Protein AF-A0A2V9ZYD0-F1 (afdb_monomer)

Structure (mmCIF, N/CA/C/O backbone):
data_AF-A0A2V9ZYD0-F1
#
_entry.id   AF-A0A2V9ZYD0-F1
#
loop_
_atom_site.group_PDB
_atom_site.id
_atom_site.type_symbol
_atom_site.label_atom_id
_atom_site.label_alt_id
_atom_site.label_comp_id
_atom_site.label_asym_id
_atom_site.label_entity_id
_atom_site.label_seq_id
_atom_site.pdbx_PDB_ins_code
_atom_site.Cartn_x
_atom_site.Cartn_y
_atom_site.Cartn_z
_atom_site.occupancy
_atom_site.B_iso_or_equiv
_atom_site.auth_seq_id
_atom_site.auth_comp_id
_atom_site.auth_asym_id
_atom_site.auth_atom_id
_atom_site.pdbx_PDB_model_num
ATOM 1 N N . MET A 1 1 ? 7.707 -23.603 5.314 1.00 34.91 1 MET A N 1
ATOM 2 C CA . MET A 1 1 ? 6.947 -22.933 6.393 1.00 34.91 1 MET A CA 1
ATOM 3 C C . MET A 1 1 ? 5.999 -21.929 5.753 1.00 34.91 1 MET A C 1
ATOM 5 O O . MET A 1 1 ? 6.428 -20.848 5.374 1.00 34.91 1 MET A O 1
ATOM 9 N N . HIS A 1 2 ? 4.746 -22.328 5.533 1.00 40.78 2 HIS A N 1
ATOM 10 C CA . HIS A 1 2 ? 3.717 -21.506 4.893 1.00 40.78 2 HIS A CA 1
ATOM 11 C C . HIS A 1 2 ? 2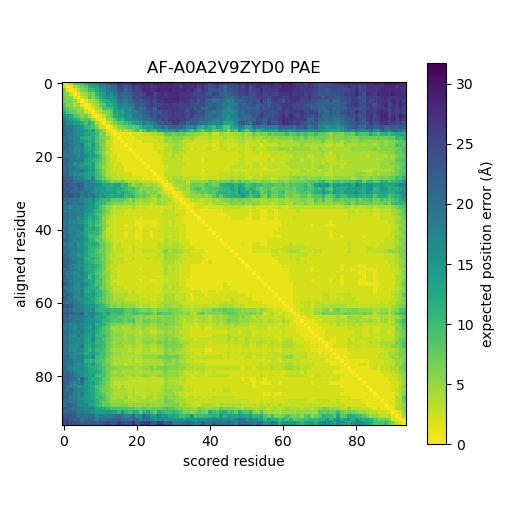.865 -20.844 5.974 1.00 40.78 2 HIS A C 1
ATOM 13 O O . HIS A 1 2 ? 1.858 -21.396 6.405 1.00 40.78 2 HIS A O 1
ATOM 19 N N . SER A 1 3 ? 3.301 -19.687 6.464 1.00 43.44 3 SER A N 1
ATOM 20 C CA . SER A 1 3 ? 2.523 -18.935 7.446 1.00 43.44 3 SER A CA 1
ATOM 21 C C . SER A 1 3 ? 1.574 -17.991 6.719 1.00 43.44 3 SER A C 1
ATOM 23 O O . SER A 1 3 ? 1.955 -16.899 6.301 1.00 43.44 3 SER A O 1
ATOM 25 N N . ASN A 1 4 ? 0.330 -18.445 6.570 1.00 47.62 4 ASN A N 1
ATOM 26 C CA . ASN A 1 4 ? -0.841 -17.630 6.257 1.00 47.62 4 ASN A CA 1
ATOM 27 C C . ASN A 1 4 ? -0.975 -16.493 7.288 1.00 47.62 4 ASN A C 1
ATOM 29 O O . ASN A 1 4 ? -1.626 -16.651 8.317 1.00 47.62 4 ASN A O 1
ATOM 33 N N . LEU A 1 5 ? -0.347 -15.343 7.030 1.00 52.12 5 LEU A N 1
ATOM 34 C CA . LEU A 1 5 ? -0.451 -14.150 7.881 1.00 52.12 5 LEU A CA 1
ATOM 35 C C . LEU A 1 5 ? -1.556 -13.180 7.441 1.00 52.12 5 LEU A C 1
ATOM 37 O O . LEU A 1 5 ? -1.836 -12.225 8.156 1.00 52.12 5 LEU A O 1
ATOM 41 N N . ALA A 1 6 ? -2.232 -13.426 6.318 1.00 48.41 6 ALA A N 1
ATOM 42 C CA . ALA A 1 6 ? -3.235 -12.495 5.799 1.00 48.41 6 ALA A CA 1
ATOM 43 C C . ALA A 1 6 ? -4.554 -12.488 6.609 1.00 48.41 6 ALA A C 1
ATOM 45 O O . ALA A 1 6 ? -5.200 -11.452 6.713 1.00 48.41 6 ALA A O 1
ATOM 46 N N . GLY A 1 7 ? -4.940 -13.604 7.244 1.00 43.81 7 GLY A N 1
ATOM 47 C CA . GLY A 1 7 ? -6.264 -13.739 7.878 1.00 43.81 7 GLY A CA 1
ATOM 48 C C . GL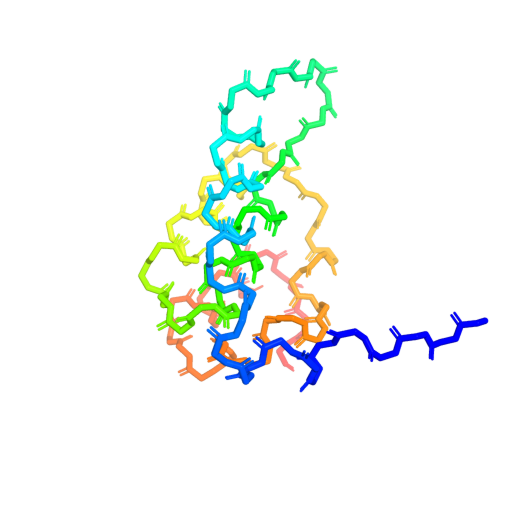Y A 1 7 ? -6.400 -13.232 9.324 1.00 43.81 7 GLY A C 1
ATOM 49 O O . GLY A 1 7 ? -7.514 -13.059 9.804 1.00 43.81 7 GLY A O 1
ATOM 50 N N . ALA A 1 8 ? -5.301 -12.977 10.044 1.00 45.81 8 ALA A N 1
ATOM 51 C CA . ALA A 1 8 ? -5.326 -12.789 11.506 1.00 45.81 8 ALA A CA 1
ATOM 52 C C . ALA A 1 8 ? -5.185 -11.327 11.991 1.00 45.81 8 ALA A C 1
ATOM 54 O O . ALA A 1 8 ? -4.833 -11.090 13.153 1.00 45.81 8 ALA A O 1
ATOM 55 N N . TYR A 1 9 ? -5.405 -10.330 11.128 1.00 49.09 9 TYR A N 1
ATOM 56 C CA . TYR A 1 9 ? -5.218 -8.910 11.480 1.00 49.09 9 TYR A CA 1
ATOM 57 C C . TYR A 1 9 ? -6.510 -8.118 11.736 1.00 49.09 9 TYR A C 1
ATOM 59 O O . TYR A 1 9 ? -6.438 -6.993 12.223 1.00 49.09 9 TYR A O 1
ATOM 67 N N . VAL A 1 10 ? -7.687 -8.708 11.505 1.00 46.22 10 VAL A N 1
ATOM 68 C CA . VAL A 1 10 ? -8.959 -7.959 11.453 1.00 46.22 10 VAL A CA 1
ATOM 69 C C . VAL A 1 10 ? -9.642 -7.746 12.819 1.00 46.22 10 VAL A C 1
ATOM 71 O O . VAL A 1 10 ? -10.547 -6.925 12.931 1.00 46.22 10 VAL A O 1
ATOM 74 N N . VAL A 1 11 ? -9.193 -8.363 13.917 1.00 48.00 11 VAL A N 1
ATOM 75 C CA . VAL A 1 11 ? -9.842 -8.160 15.231 1.00 48.00 11 VAL A CA 1
ATOM 76 C C . VAL A 1 11 ? -9.140 -7.057 16.029 1.00 48.00 11 VAL A C 1
ATOM 78 O O . VAL A 1 11 ? -8.216 -7.337 16.781 1.00 48.00 11 VAL A O 1
ATOM 81 N N . SER A 1 12 ? -9.584 -5.808 15.837 1.00 50.94 12 SER A N 1
ATOM 82 C CA . SER A 1 12 ? -9.573 -4.625 16.736 1.00 50.94 12 SER A CA 1
ATOM 83 C C . SER A 1 12 ? -8.301 -4.183 17.505 1.00 50.94 12 SER A C 1
ATOM 85 O O . SER A 1 12 ? -8.210 -3.005 17.841 1.00 50.94 12 SER A O 1
ATOM 87 N N . GLY A 1 13 ? -7.318 -5.034 17.801 1.00 56.41 13 GLY A N 1
ATOM 88 C CA . GLY A 1 13 ? -6.130 -4.697 18.601 1.00 56.41 13 GLY A CA 1
ATOM 89 C C . GLY A 1 13 ? -4.928 -4.218 17.784 1.00 56.41 13 GLY A C 1
ATOM 90 O O . GLY A 1 13 ? -4.061 -3.523 18.304 1.00 56.41 13 GLY A O 1
ATOM 91 N N . LYS A 1 14 ? -4.888 -4.528 16.483 1.00 69.50 14 LYS A N 1
ATOM 92 C CA . LYS A 1 14 ? -3.698 -4.311 15.641 1.00 69.50 14 LYS A CA 1
ATOM 93 C C . LYS A 1 14 ? -3.723 -3.029 14.810 1.00 69.50 14 LYS A C 1
ATOM 95 O O . LYS A 1 14 ? -2.742 -2.718 14.144 1.00 69.50 14 LYS A O 1
ATOM 100 N N . ARG A 1 15 ? -4.802 -2.234 14.865 1.00 79.50 15 ARG A N 1
ATOM 101 C CA . ARG A 1 15 ? -4.882 -0.955 14.130 1.00 79.50 15 ARG A CA 1
ATOM 102 C C . ARG A 1 15 ? -3.823 0.043 14.603 1.00 79.50 15 ARG A C 1
ATOM 104 O O . ARG A 1 15 ? -3.177 0.677 13.779 1.00 79.50 15 ARG A O 1
ATOM 111 N N . SER A 1 16 ? -3.617 0.159 15.916 1.00 82.12 16 SER A N 1
ATOM 112 C CA . SER A 1 16 ? -2.580 1.039 16.482 1.00 82.12 16 SER A CA 1
ATOM 113 C C . SER A 1 16 ? -1.173 0.592 16.071 1.00 82.12 16 SER A C 1
ATOM 115 O O . SER A 1 16 ? -0.342 1.410 15.685 1.00 82.12 16 SER A O 1
ATOM 117 N N . GLU A 1 17 ? -0.920 -0.718 16.072 1.00 83.75 17 GLU A N 1
ATOM 118 C CA . GLU A 1 17 ? 0.352 -1.298 15.627 1.00 83.75 17 GLU A CA 1
ATOM 119 C C . GLU A 1 17 ? 0.590 -1.083 14.130 1.00 83.75 17 GLU A C 1
ATOM 121 O O . GLU A 1 17 ? 1.676 -0.665 13.738 1.00 83.75 17 GLU A O 1
ATOM 126 N N . ALA A 1 18 ? -0.436 -1.282 13.300 1.00 86.06 18 ALA A N 1
ATOM 127 C CA . ALA A 1 18 ? -0.388 -1.013 11.868 1.00 86.06 18 ALA A CA 1
ATOM 128 C C . ALA A 1 18 ? -0.072 0.462 11.580 1.00 86.06 18 ALA A C 1
ATOM 130 O O . ALA A 1 18 ? 0.774 0.758 10.742 1.00 86.06 18 ALA A O 1
ATOM 131 N N . VAL A 1 19 ? -0.683 1.396 12.317 1.00 87.06 19 VAL A N 1
ATOM 132 C CA . VAL A 1 19 ? -0.390 2.834 12.189 1.00 87.06 19 VAL A CA 1
ATOM 133 C C . VAL A 1 19 ? 1.048 3.161 12.605 1.00 87.06 19 VAL A C 1
ATOM 135 O O . VAL A 1 19 ? 1.716 3.935 11.917 1.00 87.06 19 VAL A O 1
ATOM 138 N N . LYS A 1 20 ? 1.559 2.557 13.686 1.00 88.62 20 LYS A N 1
ATOM 139 C CA . LYS A 1 20 ? 2.968 2.713 14.089 1.00 88.62 20 LYS A CA 1
ATOM 140 C C . LYS A 1 20 ? 3.914 2.187 13.009 1.00 88.62 20 LYS A C 1
ATOM 142 O O . LYS A 1 20 ? 4.812 2.911 12.589 1.00 88.62 20 LYS A O 1
ATOM 147 N N . LEU A 1 21 ? 3.653 0.986 12.495 1.00 88.69 21 LEU A N 1
ATOM 148 C CA . LEU A 1 21 ? 4.448 0.379 11.432 1.00 88.69 21 LEU A CA 1
ATOM 149 C C . LEU A 1 21 ? 4.422 1.222 10.148 1.00 88.69 21 LEU A C 1
ATOM 151 O O . LEU A 1 21 ? 5.467 1.427 9.537 1.00 88.69 21 LEU A O 1
ATOM 155 N N . LEU A 1 22 ? 3.266 1.781 9.772 1.00 91.25 22 LEU A N 1
ATOM 156 C CA . LEU A 1 22 ? 3.148 2.726 8.656 1.00 91.25 22 LEU A CA 1
ATOM 157 C C . LEU A 1 22 ? 4.025 3.962 8.863 1.00 91.25 22 LEU A C 1
ATOM 159 O O . LEU A 1 22 ? 4.734 4.368 7.945 1.00 91.25 22 LEU A O 1
ATOM 163 N N . SER A 1 23 ? 3.983 4.567 10.053 1.00 90.25 23 SER A N 1
ATOM 164 C CA . SER A 1 23 ? 4.837 5.711 10.391 1.00 90.25 23 SER A CA 1
ATOM 165 C C . SER A 1 23 ? 6.317 5.351 10.259 1.00 90.25 23 SER A C 1
ATOM 167 O O . SER A 1 23 ? 7.080 6.107 9.659 1.00 90.25 23 SER A O 1
ATOM 169 N N . ASP A 1 24 ? 6.724 4.197 10.781 1.00 90.69 24 ASP A N 1
ATOM 170 C CA . ASP A 1 24 ? 8.121 3.770 10.758 1.00 90.69 24 ASP A C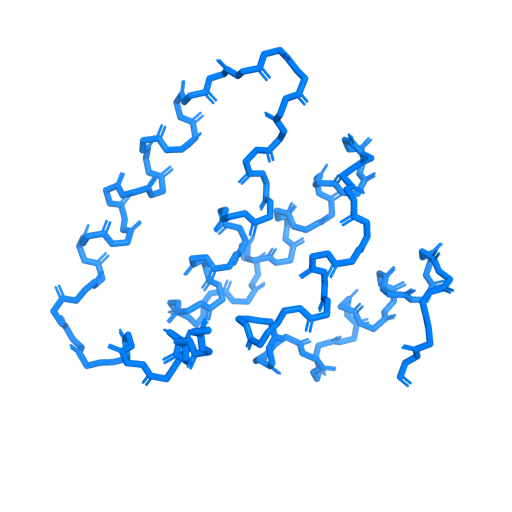A 1
ATOM 171 C C . ASP A 1 24 ? 8.601 3.471 9.336 1.00 90.69 24 ASP A C 1
ATOM 173 O O . ASP A 1 24 ? 9.664 3.944 8.939 1.00 90.69 24 ASP A O 1
ATOM 177 N N . LEU A 1 25 ? 7.813 2.746 8.538 1.00 90.06 25 LEU A N 1
ATOM 178 C CA . LEU A 1 25 ? 8.148 2.433 7.146 1.00 90.06 25 LEU A CA 1
ATOM 179 C C . LEU A 1 25 ? 8.210 3.687 6.271 1.00 90.06 25 LEU A C 1
ATOM 181 O O . LEU A 1 25 ? 9.115 3.803 5.454 1.00 90.06 25 LEU A O 1
ATOM 185 N N . LYS A 1 26 ? 7.309 4.656 6.473 1.00 87.69 26 LYS A N 1
ATOM 186 C CA . LYS A 1 26 ? 7.334 5.931 5.735 1.00 87.69 26 LYS A CA 1
ATOM 187 C C . LYS A 1 26 ? 8.549 6.797 6.067 1.00 87.69 26 LYS A C 1
ATOM 189 O O . LYS A 1 26 ? 8.965 7.593 5.232 1.00 87.69 26 LYS A O 1
ATOM 194 N N . LYS A 1 27 ? 9.093 6.678 7.282 1.00 88.31 27 LYS A N 1
ATOM 195 C CA . LYS A 1 27 ? 10.300 7.405 7.715 1.00 88.31 27 LYS A CA 1
ATOM 196 C C . LYS A 1 27 ? 11.589 6.712 7.286 1.00 88.31 27 LYS A C 1
ATOM 198 O O . LYS A 1 27 ? 12.626 7.365 7.187 1.00 88.31 27 LYS A O 1
ATOM 203 N N . ARG A 1 28 ? 11.551 5.398 7.063 1.00 84.25 28 ARG A N 1
ATOM 204 C CA . ARG A 1 28 ? 12.709 4.634 6.599 1.00 84.25 28 ARG A CA 1
ATOM 205 C C . ARG A 1 28 ? 12.981 4.959 5.134 1.00 84.25 28 ARG A C 1
ATOM 207 O O . ARG A 1 28 ? 12.136 4.752 4.274 1.00 84.25 28 ARG A O 1
ATOM 214 N N . SER A 1 29 ? 14.200 5.406 4.860 1.00 73.12 29 SER A N 1
ATOM 215 C CA . SER A 1 29 ? 14.751 5.470 3.510 1.00 73.12 29 SER A CA 1
ATOM 216 C C . SER A 1 29 ? 15.827 4.399 3.392 1.00 73.12 29 SER A C 1
ATOM 218 O O . SER A 1 29 ? 16.733 4.347 4.224 1.00 73.12 29 SER A O 1
ATOM 220 N N . ASN A 1 30 ? 15.703 3.514 2.404 1.00 74.44 30 ASN A N 1
ATOM 221 C CA . ASN A 1 30 ? 16.733 2.535 2.081 1.00 74.44 30 ASN A CA 1
ATOM 222 C C . ASN A 1 30 ? 17.088 2.652 0.590 1.00 74.44 30 ASN A C 1
ATOM 224 O O . ASN A 1 30 ? 16.247 2.324 -0.251 1.00 74.44 30 ASN A O 1
ATOM 228 N N . PRO A 1 31 ? 18.301 3.117 0.241 1.00 68.00 31 PRO A N 1
ATOM 229 C CA . PRO A 1 31 ? 18.757 3.164 -1.142 1.00 68.00 31 PRO A CA 1
ATOM 230 C C . PRO A 1 31 ? 18.751 1.752 -1.749 1.00 68.00 31 PRO A C 1
ATOM 232 O O . PRO A 1 31 ? 19.583 0.917 -1.412 1.00 68.00 31 PRO A O 1
ATOM 235 N N . GLY A 1 32 ? 17.784 1.473 -2.625 1.00 72.44 32 GLY A N 1
ATOM 236 C CA . GLY A 1 32 ? 17.641 0.182 -3.310 1.00 72.44 32 GLY A CA 1
ATOM 237 C C . GLY A 1 32 ? 16.527 -0.731 -2.789 1.00 72.44 32 GLY A C 1
ATOM 238 O O . GLY A 1 32 ? 16.311 -1.789 -3.375 1.00 72.44 32 GLY A O 1
ATOM 239 N N . TYR A 1 33 ? 15.786 -0.338 -1.746 1.00 77.50 33 TYR A N 1
ATOM 240 C CA . TYR A 1 33 ? 14.587 -1.063 -1.312 1.00 77.50 33 TYR A CA 1
ATOM 241 C C . TYR A 1 33 ? 13.406 -0.115 -1.118 1.00 77.50 33 TYR A C 1
ATOM 243 O O . TYR A 1 33 ? 13.424 0.742 -0.232 1.00 77.50 33 TYR A O 1
ATOM 251 N N . SER A 1 34 ? 12.357 -0.304 -1.918 1.00 84.19 34 SER A N 1
ATOM 252 C CA . SER A 1 34 ? 11.087 0.391 -1.726 1.00 84.19 34 SER A CA 1
ATOM 253 C C . SER A 1 34 ? 10.219 -0.355 -0.717 1.00 84.19 34 SER A C 1
ATOM 255 O O . SER A 1 34 ? 9.903 -1.526 -0.910 1.00 84.19 34 SER A O 1
ATOM 257 N N . TYR A 1 35 ? 9.780 0.351 0.327 1.00 90.38 35 TYR A N 1
ATOM 258 C CA . TYR A 1 35 ? 8.778 -0.142 1.279 1.00 90.38 35 TYR A CA 1
ATOM 259 C C . TYR A 1 35 ? 7.335 0.062 0.788 1.00 90.38 35 TYR A C 1
ATOM 261 O O . TYR A 1 35 ? 6.387 -0.109 1.558 1.00 90.38 35 TYR A O 1
ATOM 269 N N . ALA A 1 36 ? 7.139 0.480 -0.468 1.00 92.00 36 ALA A N 1
ATOM 270 C CA . ALA A 1 36 ? 5.819 0.817 -0.985 1.00 92.00 36 ALA A CA 1
ATOM 271 C C . ALA A 1 36 ? 4.858 -0.380 -0.949 1.00 92.00 36 ALA A C 1
ATOM 273 O O . ALA A 1 36 ? 3.694 -0.222 -0.581 1.00 92.00 36 ALA A O 1
ATOM 274 N N . SER A 1 37 ? 5.353 -1.587 -1.241 1.00 91.38 37 SER A N 1
ATOM 275 C CA . SER A 1 37 ? 4.532 -2.802 -1.233 1.00 91.38 37 SER A CA 1
ATOM 276 C C . SER A 1 37 ? 4.074 -3.201 0.177 1.00 91.38 37 SER A C 1
ATOM 278 O O . SER A 1 37 ? 2.932 -3.613 0.377 1.00 91.38 37 SER A O 1
ATOM 280 N N . GLU A 1 38 ? 4.934 -3.022 1.178 1.00 91.31 38 GLU A N 1
ATOM 281 C CA . GLU A 1 38 ? 4.648 -3.275 2.588 1.00 91.31 38 GLU A CA 1
ATOM 282 C C . GLU A 1 38 ? 3.636 -2.267 3.117 1.00 91.31 38 GLU A C 1
ATOM 284 O O . GLU A 1 38 ? 2.664 -2.643 3.771 1.00 91.31 38 GLU A O 1
ATOM 289 N N . ILE A 1 39 ? 3.835 -0.987 2.796 1.00 93.75 39 ILE A N 1
ATOM 290 C CA . ILE A 1 39 ? 2.921 0.085 3.181 1.00 93.75 39 ILE A CA 1
ATOM 291 C C . ILE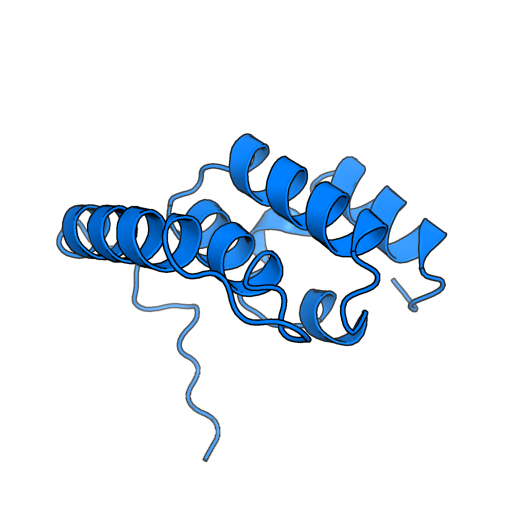 A 1 39 ? 1.538 -0.152 2.562 1.00 93.75 39 ILE A C 1
ATOM 293 O O . ILE A 1 39 ? 0.533 -0.076 3.273 1.00 93.75 39 ILE A O 1
ATOM 297 N N . ALA A 1 40 ? 1.478 -0.509 1.275 1.00 94.25 40 ALA A N 1
ATOM 298 C CA . ALA A 1 40 ? 0.229 -0.839 0.597 1.00 94.25 40 ALA A CA 1
ATOM 299 C C . ALA A 1 40 ? -0.501 -2.015 1.260 1.00 94.25 40 ALA A C 1
ATOM 301 O O . ALA A 1 40 ? -1.708 -1.949 1.487 1.00 94.25 40 ALA A O 1
ATOM 302 N N . MET A 1 41 ? 0.224 -3.077 1.619 1.00 92.00 41 MET A N 1
ATOM 303 C CA . MET A 1 41 ? -0.360 -4.255 2.265 1.00 92.00 41 MET A CA 1
ATOM 304 C C . MET A 1 41 ? -0.935 -3.937 3.648 1.00 92.00 41 MET A C 1
ATOM 306 O O . MET A 1 41 ? -1.995 -4.449 4.011 1.00 92.00 41 MET A O 1
ATOM 310 N N . ILE A 1 42 ? -0.275 -3.065 4.414 1.00 91.81 42 ILE A N 1
ATOM 311 C CA . ILE A 1 42 ? -0.799 -2.629 5.710 1.00 91.81 42 ILE A CA 1
ATOM 312 C C . ILE A 1 42 ? -2.098 -1.843 5.511 1.00 91.81 42 ILE A C 1
ATOM 314 O O . ILE A 1 42 ? -3.079 -2.130 6.194 1.00 91.81 42 ILE A O 1
ATOM 318 N N . TYR A 1 43 ? -2.151 -0.919 4.550 1.00 93.75 43 TYR A N 1
ATOM 319 C CA . TYR A 1 43 ? -3.389 -0.201 4.233 1.00 93.75 43 TYR A CA 1
ATOM 320 C C . TYR A 1 43 ? -4.516 -1.131 3.770 1.00 93.75 43 TYR A C 1
ATOM 322 O O . TYR A 1 43 ? -5.634 -1.014 4.273 1.00 93.75 43 TYR A O 1
ATOM 330 N N . ALA A 1 44 ? -4.214 -2.118 2.923 1.00 91.50 44 ALA A N 1
ATOM 331 C CA . ALA A 1 44 ? -5.184 -3.129 2.504 1.00 91.50 44 ALA A CA 1
ATOM 332 C C . ALA A 1 44 ? -5.735 -3.914 3.707 1.00 91.50 44 ALA A C 1
ATOM 334 O O . ALA A 1 44 ? -6.944 -4.090 3.833 1.00 91.50 44 ALA A O 1
ATOM 335 N N . SER A 1 45 ? -4.869 -4.307 4.650 1.00 86.69 45 SER A N 1
ATOM 336 C CA . SER A 1 45 ? -5.287 -5.007 5.876 1.00 86.69 45 SER A CA 1
ATOM 337 C C . SER A 1 45 ? -6.141 -4.151 6.821 1.00 86.69 45 SER A C 1
ATOM 339 O O . SER A 1 45 ? -6.910 -4.686 7.618 1.00 86.69 45 SER A O 1
ATOM 341 N N . LEU A 1 46 ? -6.021 -2.822 6.727 1.00 88.38 46 LEU A N 1
ATOM 342 C CA . LEU A 1 46 ? -6.843 -1.857 7.458 1.00 88.38 46 LEU A CA 1
ATOM 343 C C . LEU A 1 46 ? -8.178 -1.554 6.758 1.00 88.38 46 LEU A C 1
ATOM 345 O O . LEU A 1 46 ? -8.988 -0.816 7.323 1.00 88.38 46 LEU A O 1
ATOM 349 N N . GLY A 1 47 ? -8.404 -2.099 5.558 1.00 87.94 47 GLY A N 1
ATOM 350 C CA . GLY A 1 47 ? -9.563 -1.799 4.718 1.00 87.94 47 GLY A CA 1
ATOM 351 C C . GLY A 1 47 ? -9.487 -0.442 4.009 1.00 87.94 47 GLY A C 1
ATOM 352 O O . GLY A 1 47 ? -10.485 0.006 3.455 1.00 87.94 47 GLY A O 1
ATOM 353 N N . ASP A 1 48 ? -8.328 0.223 4.026 1.00 93.12 48 ASP A N 1
ATOM 354 C CA . ASP A 1 48 ? -8.107 1.498 3.337 1.00 93.12 48 ASP A CA 1
ATOM 355 C C . ASP A 1 48 ? -7.578 1.236 1.920 1.00 93.12 48 ASP A C 1
ATOM 357 O O . ASP A 1 48 ? -6.380 1.322 1.631 1.00 93.12 48 ASP A O 1
ATOM 361 N N . THR A 1 49 ? -8.499 0.843 1.042 1.00 94.31 49 THR A N 1
ATOM 362 C CA . THR A 1 49 ? -8.225 0.505 -0.360 1.00 94.31 49 THR A CA 1
ATOM 363 C C . THR A 1 49 ? -7.581 1.666 -1.117 1.00 94.31 49 THR A C 1
ATOM 365 O O . THR A 1 49 ? -6.678 1.445 -1.923 1.00 94.31 49 THR A O 1
ATOM 368 N N . ASP A 1 50 ? -7.986 2.908 -0.844 1.00 95.88 50 ASP A N 1
ATOM 369 C CA . ASP A 1 50 ? -7.463 4.081 -1.548 1.00 95.88 50 ASP A CA 1
ATOM 370 C C . ASP A 1 50 ? -5.991 4.325 -1.235 1.00 95.88 50 ASP A C 1
ATOM 372 O O . ASP A 1 50 ? -5.177 4.491 -2.147 1.00 95.88 50 ASP A O 1
ATOM 376 N N . GLN A 1 51 ? -5.615 4.290 0.045 1.00 95.94 51 GLN A N 1
ATOM 377 C CA . GLN A 1 51 ? -4.206 4.403 0.409 1.00 95.94 51 GLN A CA 1
ATOM 378 C C . GLN A 1 51 ? -3.403 3.199 -0.079 1.00 95.94 51 GLN A C 1
ATOM 380 O O . GLN A 1 51 ? -2.279 3.378 -0.549 1.00 95.94 51 GLN A O 1
ATOM 385 N N . ALA A 1 52 ? -3.966 1.990 -0.024 1.00 95.44 52 ALA A N 1
ATOM 386 C CA . ALA A 1 52 ? -3.298 0.808 -0.551 1.00 95.44 52 ALA A CA 1
ATOM 387 C C . ALA A 1 52 ? -2.955 0.976 -2.041 1.00 95.44 52 ALA A C 1
ATOM 389 O O . ALA A 1 52 ? -1.799 0.794 -2.425 1.00 95.44 52 ALA A O 1
ATOM 390 N N . MET A 1 53 ? -3.920 1.410 -2.858 1.00 96.06 53 MET A N 1
ATOM 391 C CA . MET A 1 53 ? -3.714 1.635 -4.290 1.00 96.06 53 MET A CA 1
ATOM 392 C C . MET A 1 53 ? -2.712 2.753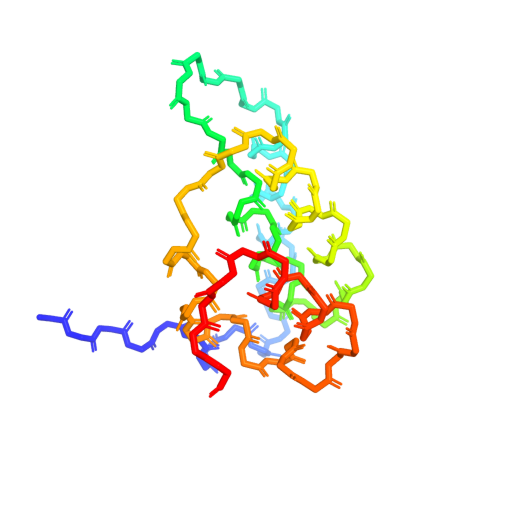 -4.583 1.00 96.06 53 MET A C 1
ATOM 394 O O . MET A 1 53 ? -1.845 2.570 -5.435 1.00 96.06 53 MET A O 1
ATOM 398 N N . ASN A 1 54 ? -2.756 3.867 -3.846 1.00 95.94 54 ASN A N 1
ATOM 399 C CA . ASN A 1 54 ? -1.786 4.955 -4.014 1.00 95.94 54 ASN A CA 1
ATOM 400 C C . ASN A 1 54 ? -0.341 4.479 -3.804 1.00 95.94 54 ASN A C 1
ATOM 402 O O . ASN A 1 54 ? 0.567 4.872 -4.535 1.00 95.94 54 ASN A O 1
ATOM 406 N N . TRP A 1 55 ? -0.119 3.613 -2.812 1.00 95.38 55 TRP A N 1
ATOM 407 C CA . TRP A 1 55 ? 1.207 3.058 -2.552 1.00 95.38 55 TRP A CA 1
ATOM 408 C C . TRP A 1 55 ? 1.623 1.996 -3.571 1.00 95.38 55 TRP A C 1
ATOM 410 O O . TRP A 1 55 ? 2.808 1.916 -3.889 1.00 95.38 55 TRP A O 1
ATOM 420 N N . LEU A 1 56 ? 0.686 1.230 -4.134 1.00 94.44 56 LEU A N 1
ATOM 421 C CA . LEU A 1 56 ? 0.991 0.321 -5.242 1.00 94.44 56 LEU A CA 1
ATOM 422 C C . LEU A 1 56 ? 1.387 1.070 -6.520 1.00 94.44 56 LEU A C 1
ATOM 424 O O . LEU A 1 56 ? 2.367 0.687 -7.153 1.00 94.44 56 LEU A O 1
ATOM 428 N N . GLU A 1 57 ? 0.691 2.152 -6.871 1.00 94.00 57 GLU A N 1
ATOM 429 C CA . GLU A 1 57 ? 1.053 2.998 -8.021 1.00 94.00 57 GLU A CA 1
ATOM 430 C C . GLU A 1 57 ? 2.423 3.654 -7.822 1.00 94.00 57 GLU A C 1
ATOM 432 O O . GLU A 1 57 ? 3.295 3.539 -8.682 1.00 94.00 57 GLU A O 1
ATOM 437 N N . LYS A 1 58 ? 2.674 4.236 -6.640 1.00 92.00 58 LYS A N 1
ATOM 438 C CA . LYS A 1 58 ? 4.002 4.764 -6.297 1.00 92.00 58 LYS A CA 1
ATOM 439 C C . LYS A 1 58 ? 5.081 3.693 -6.429 1.00 92.00 58 LYS A C 1
ATOM 441 O O . LYS A 1 58 ? 6.154 3.925 -6.974 1.00 92.00 58 LYS A O 1
ATOM 446 N N . GLY A 1 59 ? 4.803 2.502 -5.921 1.00 90.44 59 GLY A N 1
ATOM 447 C CA . GLY A 1 59 ? 5.733 1.404 -6.033 1.00 90.44 59 GLY A CA 1
ATOM 448 C C . GLY A 1 59 ? 6.009 1.003 -7.494 1.00 90.44 59 GLY A C 1
ATOM 449 O O . GLY A 1 59 ? 7.139 0.646 -7.836 1.00 90.44 59 GLY A O 1
ATOM 450 N N . TYR A 1 60 ? 4.991 1.048 -8.350 1.00 89.94 60 TYR A N 1
ATOM 451 C CA . TYR A 1 60 ? 5.138 0.774 -9.773 1.00 89.94 60 TYR A CA 1
ATOM 452 C C . TYR A 1 60 ? 6.042 1.814 -10.449 1.00 89.94 60 TYR A C 1
ATOM 454 O O . TYR A 1 60 ? 6.927 1.441 -11.220 1.00 89.94 60 TYR A O 1
ATOM 462 N N . GLU A 1 61 ? 5.902 3.094 -10.096 1.00 89.31 61 GLU A N 1
ATOM 463 C CA . GLU A 1 61 ? 6.820 4.162 -10.523 1.00 89.31 61 GLU A CA 1
ATOM 464 C C . GLU A 1 61 ? 8.259 3.915 -10.036 1.00 89.31 61 GLU A C 1
ATOM 466 O O . GLU A 1 61 ? 9.219 4.112 -10.783 1.00 89.31 61 GLU A O 1
ATOM 471 N N . GLU A 1 62 ? 8.410 3.403 -8.812 1.00 88.31 62 GLU A N 1
ATOM 472 C CA . GLU A 1 62 ? 9.689 3.000 -8.212 1.00 88.31 62 GLU A CA 1
ATOM 473 C C . GLU A 1 62 ? 10.221 1.648 -8.734 1.00 88.31 62 GLU A C 1
ATOM 475 O O . GLU A 1 62 ? 11.296 1.208 -8.324 1.00 88.31 62 GLU A O 1
ATOM 480 N N . ARG A 1 63 ? 9.505 0.998 -9.665 1.00 84.56 63 ARG A N 1
ATOM 481 C CA . ARG A 1 63 ? 9.872 -0.275 -10.311 1.00 84.56 63 ARG A CA 1
ATOM 482 C C . ARG A 1 63 ? 10.129 -1.420 -9.321 1.00 84.56 63 ARG A C 1
ATOM 484 O O . ARG A 1 63 ? 11.085 -2.181 -9.492 1.00 84.56 63 ARG A O 1
ATOM 491 N N . PHE A 1 64 ? 9.285 -1.576 -8.294 1.00 82.62 64 PHE A N 1
ATOM 492 C CA . PHE A 1 64 ? 9.382 -2.754 -7.419 1.00 82.62 64 PHE A CA 1
ATOM 493 C C . PHE A 1 64 ? 9.151 -4.066 -8.191 1.00 82.62 64 PHE A C 1
ATOM 495 O O . PHE A 1 64 ? 8.615 -4.094 -9.298 1.00 82.62 64 PHE A O 1
ATOM 502 N N . ASN A 1 65 ? 9.518 -5.186 -7.563 1.00 85.25 65 ASN A N 1
ATOM 503 C CA . ASN A 1 65 ? 9.292 -6.521 -8.111 1.00 85.25 65 ASN A CA 1
ATOM 504 C C . ASN A 1 65 ? 7.786 -6.849 -8.258 1.00 85.25 65 ASN A C 1
ATOM 506 O O . ASN A 1 65 ? 7.124 -7.105 -7.248 1.00 85.25 65 ASN A O 1
ATOM 510 N N . PRO A 1 66 ? 7.247 -6.971 -9.480 1.00 84.50 66 PRO A N 1
ATOM 511 C CA . PRO A 1 66 ? 5.812 -7.125 -9.713 1.00 84.50 66 PRO A CA 1
ATOM 512 C C . PRO A 1 66 ? 5.172 -8.340 -9.023 1.00 84.50 66 PRO A C 1
ATOM 514 O O . PRO A 1 66 ? 3.985 -8.308 -8.697 1.00 84.50 66 PRO A O 1
ATOM 517 N N . GLY A 1 67 ? 5.951 -9.379 -8.704 1.00 85.94 67 GLY A N 1
ATOM 518 C CA . GLY A 1 67 ? 5.472 -10.560 -7.984 1.00 85.94 67 GLY A CA 1
ATOM 519 C C . GLY A 1 67 ? 4.889 -10.270 -6.594 1.00 85.94 67 GLY A C 1
ATOM 520 O O . GLY A 1 67 ? 4.161 -11.105 -6.059 1.00 85.94 67 GLY A O 1
ATOM 521 N N . VAL A 1 68 ? 5.139 -9.095 -6.000 1.00 88.56 68 VAL A N 1
ATOM 522 C CA . VAL A 1 68 ? 4.482 -8.719 -4.734 1.00 88.56 68 VAL A CA 1
ATOM 523 C C . VAL A 1 68 ? 2.964 -8.584 -4.874 1.00 88.56 68 VAL A C 1
ATOM 525 O O . VAL A 1 68 ? 2.269 -8.862 -3.901 1.00 88.56 68 VAL A O 1
ATOM 528 N N . LEU A 1 69 ? 2.438 -8.242 -6.058 1.00 89.38 69 LEU A N 1
ATOM 529 C CA . LEU A 1 69 ? 0.992 -8.114 -6.297 1.00 89.38 69 LEU A CA 1
ATOM 530 C C . LEU A 1 69 ? 0.252 -9.456 -6.186 1.00 89.38 69 LEU A C 1
ATOM 532 O O . LEU A 1 69 ? -0.945 -9.490 -5.918 1.00 89.38 69 LEU A O 1
ATOM 536 N N . LEU A 1 70 ? 0.968 -10.575 -6.322 1.00 88.50 70 LEU A N 1
ATOM 537 C CA . LEU A 1 70 ? 0.405 -11.920 -6.191 1.00 88.50 70 LEU A CA 1
ATOM 538 C C . LEU A 1 70 ? 0.250 -12.363 -4.727 1.00 88.50 70 LEU A C 1
ATOM 540 O O . LEU A 1 70 ? -0.306 -13.426 -4.455 1.00 88.50 70 LEU A O 1
ATOM 544 N N . ARG A 1 71 ? 0.750 -11.580 -3.762 1.00 87.56 71 ARG A N 1
ATOM 545 C CA . ARG A 1 71 ? 0.693 -11.940 -2.340 1.00 87.56 71 ARG A CA 1
ATOM 546 C C . ARG A 1 71 ? -0.762 -11.949 -1.834 1.00 87.56 71 ARG A C 1
ATOM 548 O O . ARG A 1 71 ? -1.511 -11.029 -2.161 1.00 87.56 71 ARG A O 1
ATOM 555 N N . PRO A 1 72 ? -1.138 -12.888 -0.939 1.00 86.12 72 PRO A N 1
ATOM 556 C CA . PRO A 1 72 ? -2.493 -12.958 -0.376 1.00 86.12 72 PRO A CA 1
ATOM 557 C C . PRO A 1 72 ? -2.967 -11.692 0.358 1.00 86.12 72 PRO A C 1
ATOM 559 O O . PRO A 1 72 ? -4.157 -11.453 0.522 1.00 86.12 72 PRO A O 1
ATOM 562 N N . GLY A 1 73 ? -2.035 -10.842 0.804 1.00 84.88 73 GLY A N 1
ATOM 563 C CA . GLY A 1 73 ? -2.365 -9.564 1.443 1.00 84.88 73 GLY A CA 1
ATOM 564 C C . GLY A 1 73 ? -3.095 -8.570 0.530 1.00 84.88 73 GLY A C 1
ATOM 565 O O . GLY A 1 73 ? -3.660 -7.605 1.033 1.00 84.88 73 GLY A O 1
ATOM 566 N N . PHE A 1 74 ? -3.110 -8.807 -0.785 1.00 89.44 74 PHE A N 1
ATOM 567 C CA . PHE A 1 74 ? -3.826 -7.987 -1.763 1.00 89.44 74 PHE A CA 1
ATOM 568 C C . PHE A 1 74 ? -5.129 -8.623 -2.257 1.00 89.44 74 PHE A C 1
ATOM 570 O O . PHE A 1 74 ? -5.764 -8.072 -3.152 1.00 89.44 74 PHE A O 1
ATOM 577 N N . ASP A 1 75 ? -5.572 -9.739 -1.666 1.00 88.31 75 ASP A N 1
ATOM 578 C CA . ASP A 1 75 ? -6.825 -10.412 -2.041 1.00 88.31 75 ASP A CA 1
ATOM 579 C C . ASP A 1 75 ? -8.023 -9.448 -2.006 1.00 88.31 75 ASP A C 1
ATOM 581 O O . ASP A 1 75 ? -8.854 -9.463 -2.911 1.00 88.31 75 ASP A O 1
ATOM 585 N N . LEU A 1 76 ? -8.055 -8.550 -1.014 1.00 87.31 76 LEU A N 1
ATOM 586 C CA . LEU A 1 76 ? -9.087 -7.517 -0.858 1.00 87.31 76 LEU A CA 1
ATOM 587 C C . LEU A 1 76 ? -9.071 -6.454 -1.968 1.00 87.31 76 LEU A C 1
ATOM 589 O O . LEU A 1 76 ? -10.079 -5.788 -2.177 1.00 87.31 76 LEU A O 1
ATOM 593 N N . LEU A 1 77 ? -7.945 -6.284 -2.668 1.00 92.12 77 LEU A N 1
ATOM 594 C CA . LEU A 1 77 ? -7.797 -5.314 -3.754 1.00 92.12 77 LEU A CA 1
ATOM 595 C C . LEU A 1 77 ? -8.077 -5.927 -5.130 1.00 92.12 77 LEU A C 1
ATOM 597 O O . LEU A 1 77 ? -8.249 -5.182 -6.085 1.00 92.12 77 LEU A O 1
ATOM 601 N N . ARG A 1 78 ? -8.146 -7.260 -5.268 1.00 90.69 78 ARG A N 1
ATOM 602 C CA . ARG A 1 78 ? -8.297 -7.916 -6.584 1.00 90.69 78 ARG A CA 1
ATOM 603 C C . ARG A 1 78 ? -9.593 -7.559 -7.319 1.00 90.69 78 ARG A C 1
ATOM 605 O O . ARG A 1 78 ? -9.650 -7.669 -8.543 1.00 90.69 78 ARG A O 1
ATOM 612 N N . SER A 1 79 ? -10.629 -7.147 -6.591 1.00 90.56 79 SER A N 1
ATOM 613 C CA . SER A 1 79 ? -11.888 -6.657 -7.162 1.00 90.56 79 SER A CA 1
ATOM 614 C C . SER A 1 79 ? -11.855 -5.170 -7.540 1.00 90.56 79 SER A C 1
ATOM 616 O O . SER A 1 79 ? -12.764 -4.713 -8.230 1.00 90.56 79 SER A O 1
ATOM 618 N N . ASP A 1 80 ? -10.837 -4.410 -7.119 1.00 94.19 80 ASP A N 1
ATOM 619 C CA . ASP A 1 80 ? -10.679 -3.000 -7.478 1.00 94.19 80 ASP A CA 1
ATOM 620 C C . ASP A 1 80 ? -10.166 -2.884 -8.922 1.00 94.19 80 ASP A C 1
ATOM 622 O O . ASP A 1 80 ? -9.134 -3.452 -9.296 1.00 94.19 80 ASP A O 1
ATOM 626 N N . TRP A 1 81 ? -10.880 -2.118 -9.750 1.00 94.50 81 TRP A N 1
ATOM 627 C CA . TRP A 1 81 ? -10.532 -1.920 -11.158 1.00 94.50 81 TRP A CA 1
ATOM 628 C C . TRP A 1 81 ? -9.140 -1.291 -11.335 1.00 94.50 81 TRP A C 1
ATOM 630 O O . TRP A 1 81 ? -8.458 -1.575 -12.320 1.00 94.50 81 TRP A O 1
ATOM 640 N N . ARG A 1 82 ? -8.679 -0.478 -10.373 1.00 95.19 82 ARG A N 1
ATOM 641 C CA . ARG A 1 82 ? -7.338 0.124 -10.384 1.00 95.19 82 ARG A CA 1
ATOM 642 C C . ARG A 1 82 ? -6.265 -0.943 -10.189 1.00 95.19 82 ARG A C 1
ATOM 644 O O . ARG A 1 82 ? -5.235 -0.894 -10.856 1.00 95.19 82 ARG A O 1
ATOM 651 N N . PHE A 1 83 ? -6.515 -1.928 -9.324 1.00 94.19 83 PHE A N 1
ATOM 652 C CA . PHE A 1 83 ? -5.606 -3.056 -9.116 1.00 94.19 83 PHE A CA 1
ATOM 653 C C . PHE A 1 83 ? -5.509 -3.922 -10.372 1.00 94.19 83 PHE A C 1
ATOM 655 O O . PHE A 1 83 ? -4.411 -4.247 -10.817 1.00 94.19 83 PHE A O 1
ATOM 662 N N . GLN A 1 84 ? -6.648 -4.237 -10.992 1.00 93.94 84 GLN A N 1
ATOM 663 C CA . GLN A 1 84 ? -6.691 -4.996 -12.246 1.00 93.94 84 GLN A CA 1
ATOM 664 C C . GLN A 1 84 ? -5.947 -4.267 -13.373 1.00 93.94 84 GLN A C 1
ATOM 666 O O . GLN A 1 84 ? -5.136 -4.871 -14.076 1.00 93.94 84 GLN A O 1
ATOM 671 N N . ASN A 1 85 ? -6.154 -2.953 -13.500 1.00 93.88 85 ASN A N 1
ATOM 672 C CA . ASN A 1 85 ? -5.425 -2.117 -14.450 1.00 93.88 85 ASN A CA 1
ATOM 673 C C . ASN A 1 85 ? -3.910 -2.120 -14.181 1.00 93.88 85 ASN A C 1
ATOM 675 O O . ASN A 1 85 ? 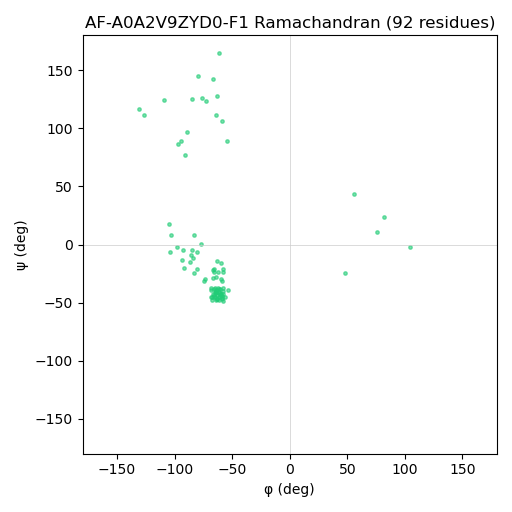-3.116 -2.212 -15.117 1.00 93.88 85 ASN A O 1
ATOM 679 N N . LEU A 1 86 ? -3.494 -2.058 -12.914 1.00 92.56 86 LEU A N 1
ATOM 680 C CA . LEU A 1 86 ? -2.083 -2.114 -12.539 1.00 92.56 86 LEU A CA 1
ATOM 681 C C . LEU A 1 86 ? -1.441 -3.462 -12.909 1.00 92.56 86 LEU A C 1
ATOM 683 O O . LEU A 1 86 ? -0.384 -3.484 -13.537 1.00 92.56 86 LEU A O 1
ATOM 687 N N . VAL A 1 87 ? -2.095 -4.580 -12.581 1.00 91.31 87 VAL A N 1
ATOM 688 C CA . VAL A 1 87 ? -1.651 -5.938 -12.951 1.00 91.31 87 VAL A CA 1
ATOM 689 C C . VAL A 1 87 ? -1.523 -6.075 -14.473 1.00 91.31 87 VAL A C 1
ATOM 691 O O . VAL A 1 87 ? -0.516 -6.593 -14.960 1.00 91.31 87 VAL A O 1
ATOM 694 N N . HIS A 1 88 ? -2.489 -5.537 -15.225 1.00 90.12 88 HIS A N 1
ATOM 695 C CA . HIS A 1 88 ? -2.464 -5.532 -16.687 1.00 90.12 88 HIS A CA 1
ATOM 696 C C . HIS A 1 88 ? -1.289 -4.722 -17.257 1.00 90.12 88 HIS A C 1
ATOM 698 O O . HIS A 1 88 ? -0.566 -5.220 -18.116 1.00 90.12 88 HIS A O 1
ATOM 704 N N . ARG A 1 89 ? -1.042 -3.505 -16.746 1.00 89.12 89 ARG A N 1
ATOM 705 C CA . ARG A 1 89 ? 0.089 -2.645 -17.161 1.00 89.12 89 ARG A CA 1
ATOM 706 C C . ARG A 1 89 ? 1.450 -3.307 -16.942 1.00 89.12 89 ARG A C 1
ATOM 708 O O . ARG A 1 89 ? 2.385 -3.050 -17.692 1.00 89.12 89 ARG A O 1
ATOM 715 N N . ILE A 1 90 ? 1.551 -4.148 -15.918 1.00 86.00 90 ILE A N 1
ATOM 716 C CA . ILE A 1 90 ? 2.761 -4.896 -15.566 1.00 86.00 90 ILE A CA 1
ATOM 717 C C . ILE A 1 90 ? 2.931 -6.159 -16.434 1.00 86.00 90 ILE A C 1
ATOM 719 O O . ILE A 1 90 ? 4.047 -6.660 -16.568 1.00 86.00 90 ILE A O 1
ATOM 723 N N . GLY A 1 91 ? 1.855 -6.668 -17.044 1.00 81.75 91 GLY A N 1
ATOM 724 C CA . GLY A 1 91 ? 1.875 -7.874 -17.877 1.00 81.75 91 GLY A CA 1
ATOM 725 C C . GLY A 1 91 ? 1.821 -9.188 -17.089 1.00 81.75 91 GLY A C 1
ATOM 726 O O . GLY A 1 91 ? 2.271 -10.219 -17.586 1.00 81.75 91 GLY A O 1
ATOM 727 N N . LEU A 1 92 ? 1.300 -9.169 -15.858 1.00 73.62 92 LEU A N 1
ATOM 728 C CA . LEU A 1 92 ? 1.048 -10.391 -15.088 1.00 73.62 92 LEU A CA 1
ATOM 729 C C . LEU A 1 92 ? -0.264 -11.057 -15.550 1.00 73.62 92 LEU A C 1
ATOM 731 O O . LEU A 1 92 ? -1.213 -10.342 -15.880 1.00 73.62 92 LEU A O 1
ATOM 735 N N . PRO A 1 93 ? -0.352 -12.403 -15.561 1.00 62.12 93 PRO A N 1
ATOM 736 C CA . PRO A 1 93 ? -1.618 -13.085 -15.805 1.00 62.12 93 PRO A CA 1
ATOM 737 C C . PRO A 1 93 ? -2.602 -12.745 -14.678 1.00 62.12 93 PRO A C 1
ATOM 739 O O . PRO A 1 93 ? -2.250 -12.843 -13.499 1.00 62.1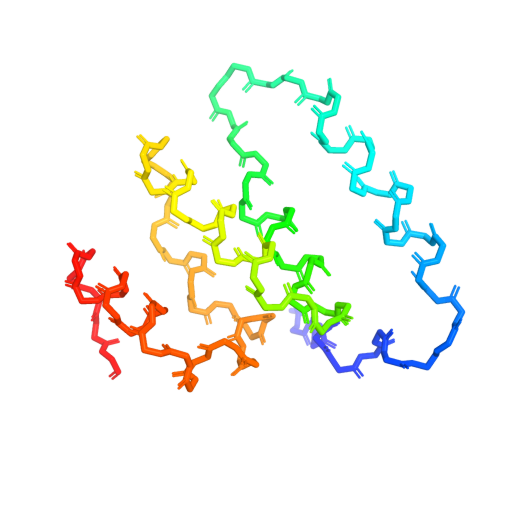2 93 PRO A O 1
ATOM 742 N N . GLY A 1 94 ? -3.792 -12.285 -15.070 1.00 55.25 94 GLY A N 1
ATOM 743 C CA . GLY A 1 94 ? -4.907 -11.985 -14.167 1.00 55.25 94 GLY A CA 1
ATOM 744 C C . GLY A 1 94 ? -5.576 -13.232 -13.612 1.00 55.25 94 GLY A C 1
ATOM 745 O O . GLY A 1 94 ? -5.524 -14.281 -14.293 1.00 55.25 94 GLY A O 1
#

Solvent-accessible surface area (backbone atoms only — not comparable to full-atom values): 5739 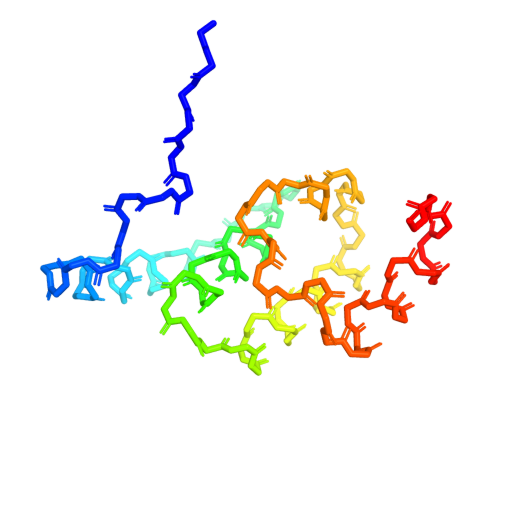Å² total; per-residue (Å²): 137,88,76,82,68,64,82,79,58,76,74,85,72,45,61,67,54,48,52,51,52,46,54,52,53,73,68,58,83,51,99,92,55,83,57,29,63,60,49,14,34,51,28,39,63,71,68,38,55,68,60,14,50,54,26,44,53,52,24,57,76,70,63,58,72,72,73,62,72,73,38,72,52,41,60,88,42,65,81,38,69,68,48,48,51,51,41,53,78,72,67,52,88,129

Sequence (94 aa):
MHSNLAGAYVVSGKRSEAVKLLSDLKKRSNPGYSYASEIAMIYASLGDTDQAMNWLEKGYEERFNPGVLLRPGFDLLRSDWRFQNLVHRIGLPG

Secondary structure (DSSP, 8-state):
-----SSSS-SSSSHHHHHHHHHHHHH---TT---HHHHHHHHHHTT-HHHHHHHHHHHHHTT-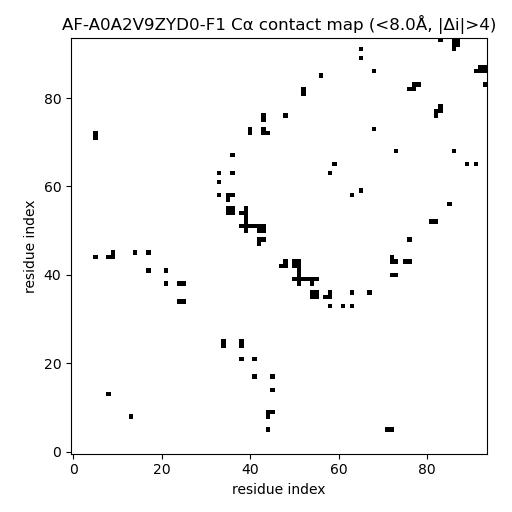-GGGGGSGGGGGGTTSHHHHHHHHHHT---

Radius of gyration: 13.15 Å; Cα contacts (8 Å, |Δi|>4): 72; chains: 1; bounding box: 31×30×36 Å

Nearest PDB structures (foldseek):
  4c0m-assembly2_B  TM=5.939E-01  e=8.030E-01  Homo sapiens
  4bsx-assembly4_D  TM=5.887E-01  e=1.844E+00  Homo sapiens
  5ftp-assembly1_A  TM=5.532E-01  e=4.729E+00  Schizosaccharomyces pombe
  5ftp-assembly1_B  TM=5.816E-01  e=5.283E+00  Schizosaccharomyces pombe
  8y3y-assembly1_D  TM=4.602E-01  e=2.571E+00  Bacillus subtilis

Mean predicted aligned error: 7.61 Å

Foldseek 3Di:
DDDPPQPPLQPDPCPVVLVVVLVVLVPDDDVPDHCLLVNLLSCLSVVNLVSSLVSLVVVVVVVPDLCSLVDPSCVSVPPPPSSVVSCVVVPHDD

pLDDT: mean 81.97, std 15.93, range [34.91, 96.06]